Protein AF-A0A2E8E0L4-F1 (afdb_monomer)

Mean predicted aligned error: 7.04 Å

Radius of gyration: 16.04 Å; Cα contacts (8 Å, |Δi|>4): 33; chains: 1; bounding box: 38×21×47 Å

pLDDT: mean 82.57, std 7.37, range [52.59, 90.75]

Foldseek 3Di:
DPLVVVLVVQLVVQLVVQLVVLQLVVQVVVCVVVVHDPDPVSRDGDDDPVNVVSSVVSNVVSNVVSVVVVVVVVVD

Secondary structure (DSSP, 8-state):
--HHHHHHHHHHHHHHHHHHHHHHHHHHHHHHHTT----GGG-----THHHHHHHHHHHHHHHHHHHHHHHHHTT-

Solvent-accessible surface area (backbone atoms only — not comparable to full-atom values): 4329 Å² total; per-residue (Å²): 130,58,69,68,61,53,45,53,51,54,23,49,53,47,30,55,54,50,47,50,51,50,50,50,52,53,34,50,57,54,29,60,78,62,77,47,80,98,45,80,91,71,65,60,80,72,62,71,70,59,36,52,53,50,51,52,53,33,52,51,53,18,54,53,48,34,53,51,52,51,56,49,66,72,72,108

Nearest PDB structures (foldseek):
  6yj4-assembly1_O  TM=5.542E-01  e=3.542E+00  Yarrowia lipolytica

Sequence (76 aa):
MTKSKHFWIVSGVTFCVFFTEALIHYNYGILESKNLPFAISNFTFPKGKSLLKMSAIVVGASFLSGMVIESIEQKA

Structure (mmCIF, N/CA/C/O backbone):
data_AF-A0A2E8E0L4-F1
#
_entry.id   AF-A0A2E8E0L4-F1
#
loop_
_atom_site.group_PDB
_atom_site.id
_atom_site.type_symbol
_atom_site.label_atom_id
_atom_site.label_alt_id
_atom_site.label_comp_id
_atom_site.label_asym_id
_atom_site.label_entity_id
_atom_site.label_seq_id
_atom_site.pdbx_PDB_ins_code
_atom_site.Cartn_x
_atom_site.Cartn_y
_atom_site.Cartn_z
_atom_site.occupancy
_atom_site.B_iso_or_equiv
_atom_site.auth_seq_id
_atom_site.auth_comp_id
_atom_site.auth_asym_id
_atom_site.auth_atom_id
_atom_site.pdbx_PDB_model_num
ATOM 1 N N . MET A 1 1 ? -15.198 -8.910 22.182 1.00 52.59 1 MET A N 1
ATOM 2 C CA . MET A 1 1 ? -13.948 -8.306 21.661 1.00 52.59 1 MET A CA 1
ATOM 3 C C . MET A 1 1 ? -13.990 -6.819 21.998 1.00 52.59 1 MET A C 1
ATOM 5 O O . MET A 1 1 ? -15.057 -6.243 21.856 1.00 52.59 1 MET A O 1
ATOM 9 N N . THR A 1 2 ? -12.935 -6.198 22.536 1.00 61.28 2 THR A N 1
ATOM 10 C CA . THR A 1 2 ? -12.983 -4.753 22.854 1.00 61.28 2 THR A CA 1
ATOM 11 C C . THR A 1 2 ? -13.100 -3.950 21.551 1.00 61.28 2 THR A C 1
ATOM 13 O O . THR A 1 2 ? -12.409 -4.292 20.593 1.00 61.28 2 THR A O 1
ATOM 16 N N . LYS A 1 3 ? -13.951 -2.908 21.486 1.00 65.50 3 LYS A N 1
ATOM 17 C CA . LYS A 1 3 ? -14.207 -2.115 20.255 1.00 65.50 3 LYS A CA 1
ATOM 18 C C . LYS A 1 3 ? -12.920 -1.696 19.527 1.00 65.50 3 LYS A C 1
ATOM 20 O O . LYS A 1 3 ? -12.804 -1.856 18.319 1.00 65.50 3 LYS A O 1
ATOM 25 N N . SER A 1 4 ? -11.895 -1.304 20.286 1.00 68.88 4 SER A N 1
ATOM 26 C CA . SER A 1 4 ? -10.572 -0.961 19.748 1.00 68.88 4 SER A CA 1
ATOM 27 C C . SER A 1 4 ? -9.894 -2.116 18.988 1.00 68.88 4 SER A C 1
ATOM 29 O O . SER A 1 4 ? -9.329 -1.894 17.922 1.00 68.88 4 SER A O 1
ATOM 31 N N . LYS A 1 5 ? -9.990 -3.369 19.464 1.00 76.44 5 LYS A N 1
ATOM 32 C CA . LYS A 1 5 ? -9.431 -4.530 18.744 1.00 76.44 5 LYS A CA 1
ATOM 33 C C . LYS A 1 5 ? -10.166 -4.792 17.425 1.00 76.44 5 LYS A C 1
ATOM 35 O O . LYS A 1 5 ? -9.520 -5.187 16.464 1.00 76.44 5 LYS A O 1
ATOM 40 N N . HIS A 1 6 ? -11.481 -4.563 17.367 1.00 78.88 6 HIS A N 1
ATOM 41 C CA . HIS A 1 6 ? -12.259 -4.718 16.130 1.00 78.88 6 HIS A CA 1
ATOM 42 C C . HIS A 1 6 ? -11.837 -3.689 15.078 1.00 78.88 6 HIS A C 1
ATOM 44 O O . HIS A 1 6 ? -11.473 -4.074 13.969 1.00 78.88 6 HIS A O 1
ATO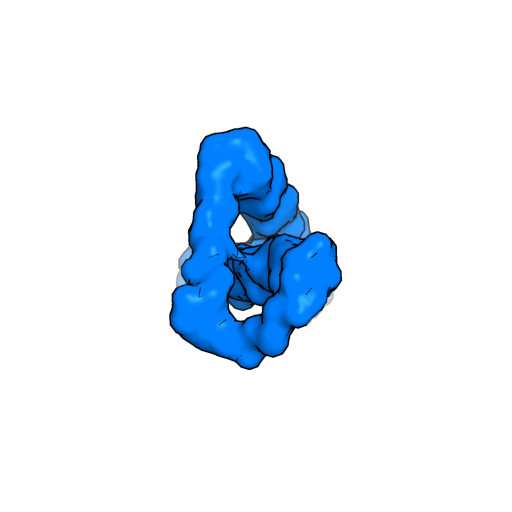M 50 N N . PHE A 1 7 ? -11.745 -2.414 15.467 1.00 79.56 7 PHE A N 1
ATOM 51 C CA . PHE A 1 7 ? -11.287 -1.332 14.594 1.00 79.56 7 PHE A CA 1
ATOM 52 C C . PHE A 1 7 ? -9.907 -1.605 13.974 1.00 79.56 7 PHE A C 1
ATOM 54 O O . PHE A 1 7 ? -9.730 -1.462 12.763 1.00 79.56 7 PHE A O 1
ATOM 61 N N . TRP A 1 8 ? -8.930 -2.036 14.781 1.00 81.69 8 TRP A N 1
ATOM 62 C CA . TRP A 1 8 ? -7.575 -2.320 14.294 1.00 81.69 8 TRP A CA 1
ATOM 63 C C . TRP A 1 8 ? -7.521 -3.517 13.342 1.00 81.69 8 TRP A C 1
ATOM 65 O O . TRP A 1 8 ? -6.791 -3.469 12.353 1.00 81.69 8 TRP A O 1
ATOM 75 N N . ILE A 1 9 ? -8.305 -4.568 13.602 1.00 86.62 9 ILE A N 1
ATOM 76 C CA . ILE A 1 9 ? -8.377 -5.740 12.718 1.00 86.62 9 ILE A CA 1
ATOM 77 C C . ILE A 1 9 ? -9.014 -5.351 11.383 1.00 86.62 9 ILE A C 1
ATOM 79 O O . ILE A 1 9 ? -8.439 -5.625 10.332 1.00 86.62 9 ILE A O 1
ATOM 83 N N . VAL A 1 10 ? -10.161 -4.671 11.416 1.00 84.56 10 VAL A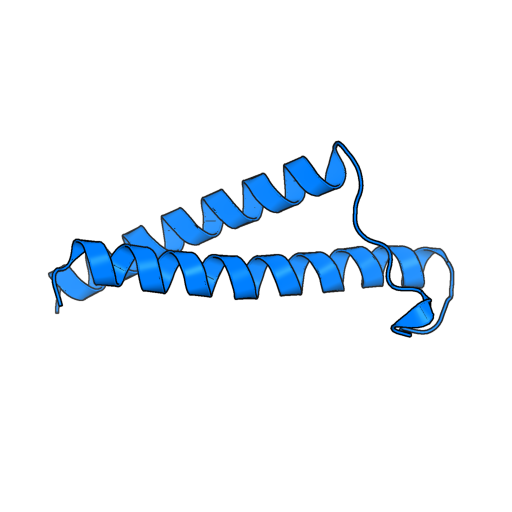 N 1
ATOM 84 C CA . VAL A 1 10 ? -10.874 -4.242 10.206 1.00 84.56 10 VAL A CA 1
ATOM 85 C C . VAL A 1 10 ? -10.013 -3.289 9.381 1.00 84.56 10 VAL A C 1
ATOM 87 O O . VAL A 1 10 ? -9.842 -3.505 8.181 1.00 84.56 10 VAL A O 1
ATOM 90 N N . SER A 1 11 ? -9.398 -2.288 10.015 1.00 83.25 11 SER A N 1
ATOM 91 C CA . SER A 1 11 ? -8.511 -1.335 9.334 1.00 83.25 11 SER A CA 1
ATOM 92 C C . SER A 1 11 ? -7.277 -2.024 8.749 1.00 83.25 11 SER A C 1
ATOM 94 O O . SER A 1 11 ? -6.877 -1.717 7.629 1.00 83.25 11 SER A O 1
ATOM 96 N N . GLY A 1 12 ? -6.696 -2.987 9.471 1.00 87.56 12 GLY A N 1
ATOM 97 C CA . GLY A 1 12 ? -5.543 -3.758 9.008 1.00 87.56 12 GLY A CA 1
ATOM 98 C C . GLY A 1 12 ? -5.864 -4.651 7.807 1.00 87.56 12 GLY A C 1
ATOM 99 O O . GLY A 1 12 ? -5.130 -4.639 6.821 1.00 87.56 12 GLY A O 1
ATOM 100 N N . VAL A 1 13 ? -6.982 -5.382 7.844 1.00 88.62 13 VAL A N 1
ATOM 101 C CA . VAL A 1 13 ? -7.434 -6.206 6.708 1.00 88.62 13 VAL A CA 1
ATOM 102 C C . VAL A 1 13 ? -7.739 -5.324 5.497 1.00 88.62 13 VAL A C 1
ATOM 104 O O . VAL A 1 13 ? -7.278 -5.613 4.394 1.00 88.62 13 VAL A O 1
ATOM 107 N N . THR A 1 14 ? -8.443 -4.212 5.717 1.00 87.62 14 THR A N 1
ATOM 108 C CA . THR A 1 14 ? -8.763 -3.222 4.679 1.00 87.62 14 THR A CA 1
ATOM 109 C C . THR A 1 14 ? -7.496 -2.672 4.025 1.00 87.62 14 THR A C 1
ATOM 111 O O . THR A 1 14 ? -7.402 -2.634 2.798 1.00 87.62 14 THR A O 1
ATOM 114 N N . PHE A 1 15 ? -6.485 -2.335 4.830 1.00 88.19 15 PHE A N 1
ATOM 115 C CA . PHE A 1 15 ? -5.183 -1.903 4.336 1.00 88.19 15 PHE A CA 1
ATOM 116 C C . PHE A 1 15 ? -4.535 -2.959 3.442 1.00 88.19 15 PHE A C 1
ATOM 118 O O . PHE A 1 15 ? -4.133 -2.638 2.327 1.00 88.19 15 PHE A O 1
ATOM 125 N N . CYS A 1 16 ? -4.457 -4.217 3.883 1.00 89.44 16 CYS A N 1
ATOM 126 C CA . CYS A 1 16 ? -3.823 -5.281 3.102 1.00 89.44 16 CYS A CA 1
ATOM 127 C C . CYS A 1 16 ? -4.508 -5.502 1.746 1.00 89.44 16 CYS A C 1
ATOM 129 O O . CYS A 1 16 ? -3.821 -5.641 0.731 1.00 89.44 16 CYS A O 1
ATOM 131 N N . VAL A 1 17 ? -5.843 -5.502 1.717 1.00 90.75 17 VAL A N 1
ATOM 132 C CA . VAL A 1 17 ? -6.619 -5.682 0.480 1.00 90.75 17 VAL A CA 1
ATOM 133 C C . VAL A 1 17 ? -6.373 -4.519 -0.480 1.00 90.75 17 VAL A C 1
ATOM 135 O O . VAL A 1 17 ? -5.938 -4.740 -1.611 1.00 90.75 17 VAL A O 1
ATOM 138 N N . PHE A 1 18 ? -6.556 -3.276 -0.027 1.00 89.12 18 PHE A N 1
ATOM 139 C CA . PHE A 1 18 ? -6.371 -2.110 -0.894 1.00 89.12 18 PHE A CA 1
ATOM 140 C C . PHE A 1 18 ? -4.917 -1.889 -1.307 1.00 89.12 18 PHE A C 1
ATOM 142 O O . PHE A 1 18 ? -4.656 -1.458 -2.428 1.00 89.12 18 PHE A O 1
ATOM 149 N N . PHE A 1 19 ? -3.955 -2.202 -0.439 1.00 88.81 19 PHE A N 1
ATOM 150 C CA . PHE A 1 19 ? -2.540 -2.105 -0.779 1.00 88.81 19 PHE A CA 1
ATOM 151 C C . PHE A 1 19 ? -2.164 -3.107 -1.872 1.00 88.81 19 PHE A C 1
ATOM 153 O O . PHE A 1 19 ? -1.428 -2.762 -2.796 1.00 88.81 19 PHE A O 1
ATOM 160 N N . THR A 1 20 ? -2.708 -4.323 -1.799 1.00 90.56 20 THR A N 1
ATOM 161 C CA . THR A 1 20 ? -2.502 -5.356 -2.821 1.00 90.56 20 THR A CA 1
ATOM 162 C C . THR A 1 20 ? -3.128 -4.949 -4.155 1.00 90.56 20 THR A C 1
ATOM 164 O O . THR A 1 20 ? -2.453 -5.007 -5.181 1.00 90.56 20 THR A O 1
ATOM 167 N N . GLU A 1 21 ? -4.364 -4.447 -4.153 1.00 88.00 21 GLU A N 1
ATOM 168 C CA . GLU A 1 21 ? -5.013 -3.919 -5.363 1.00 88.00 21 GLU A CA 1
ATOM 169 C C . GLU A 1 21 ? -4.231 -2.760 -5.989 1.00 88.00 21 GLU A C 1
ATOM 171 O O . GLU A 1 21 ? -4.041 -2.706 -7.207 1.00 88.00 21 GLU A O 1
ATOM 176 N N . ALA A 1 22 ? -3.703 -1.860 -5.158 1.00 88.12 22 ALA A N 1
ATOM 177 C CA . ALA A 1 22 ? -2.883 -0.750 -5.624 1.00 88.12 22 ALA A CA 1
ATOM 178 C C . ALA A 1 22 ? -1.558 -1.231 -6.247 1.00 88.12 22 ALA A C 1
ATOM 180 O O . ALA A 1 22 ? -1.120 -0.686 -7.262 1.00 88.12 22 ALA A O 1
ATOM 181 N N . LEU A 1 23 ? -0.941 -2.283 -5.694 1.00 87.94 23 LEU A N 1
ATOM 182 C CA . LEU A 1 23 ? 0.245 -2.921 -6.276 1.00 87.94 23 LEU A CA 1
ATOM 183 C C . LEU A 1 23 ? -0.048 -3.563 -7.636 1.00 87.94 23 LEU A C 1
ATOM 185 O O . LEU A 1 23 ? 0.771 -3.449 -8.555 1.00 87.94 23 LEU A O 1
ATOM 189 N N . ILE A 1 24 ? -1.192 -4.236 -7.764 1.00 88.38 24 ILE A N 1
ATOM 190 C CA . ILE A 1 24 ? -1.621 -4.859 -9.019 1.00 88.38 24 ILE A CA 1
ATOM 191 C C . ILE A 1 24 ? -1.866 -3.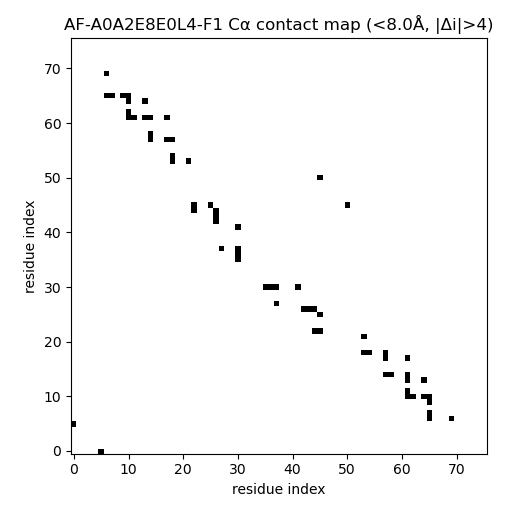776 -10.073 1.00 88.38 24 ILE A C 1
ATOM 193 O O . ILE A 1 24 ? -1.293 -3.862 -11.157 1.00 88.38 24 ILE A O 1
ATOM 197 N N . HIS A 1 25 ? -2.603 -2.714 -9.740 1.00 86.69 25 HIS A N 1
ATOM 198 C CA . HIS A 1 25 ? -2.846 -1.582 -10.642 1.00 86.69 25 HIS A CA 1
ATOM 199 C C . HIS A 1 25 ? -1.557 -0.869 -11.064 1.00 86.69 25 HIS A C 1
ATOM 201 O O . HIS A 1 25 ? -1.390 -0.536 -12.239 1.00 86.69 25 HIS A O 1
ATOM 207 N N . TYR A 1 26 ? -0.615 -0.673 -10.136 1.00 86.00 26 TYR A N 1
ATOM 208 C CA . TYR A 1 26 ? 0.695 -0.109 -10.462 1.00 86.00 26 TYR A CA 1
ATOM 209 C C . TYR A 1 26 ? 1.426 -0.956 -11.512 1.00 86.00 26 TYR A C 1
ATOM 211 O O . TYR A 1 26 ? 1.965 -0.426 -12.485 1.00 86.00 26 TYR A O 1
ATOM 219 N N . ASN A 1 27 ? 1.417 -2.277 -11.336 1.00 86.62 27 ASN A N 1
ATOM 220 C CA . ASN A 1 27 ? 2.035 -3.201 -12.279 1.00 86.62 27 ASN A CA 1
ATOM 221 C C . ASN A 1 27 ? 1.314 -3.237 -13.618 1.00 86.62 27 ASN A C 1
ATOM 223 O O . ASN A 1 27 ? 1.975 -3.251 -14.653 1.00 86.62 27 ASN A O 1
ATOM 227 N N . TYR A 1 28 ? -0.015 -3.192 -13.602 1.00 85.06 28 TYR A N 1
ATOM 228 C CA . TYR A 1 28 ? -0.821 -3.145 -14.812 1.00 85.06 28 TYR A CA 1
ATOM 229 C C . TYR A 1 28 ? -0.452 -1.931 -15.672 1.00 85.06 28 TYR A C 1
ATOM 231 O O . TYR A 1 28 ? -0.128 -2.096 -16.844 1.00 85.06 28 TYR A O 1
ATOM 239 N N . GLY A 1 29 ? -0.348 -0.741 -15.069 1.00 83.75 29 GLY A N 1
ATOM 240 C CA . GLY A 1 29 ? 0.068 0.468 -15.788 1.00 83.75 29 GLY A CA 1
ATOM 241 C C . GLY A 1 29 ? 1.497 0.398 -16.349 1.00 83.75 29 GLY A C 1
ATOM 242 O O . GLY A 1 29 ? 1.760 0.877 -17.452 1.00 83.75 29 GLY A O 1
ATOM 243 N N . ILE A 1 30 ? 2.434 -0.232 -15.630 1.00 83.19 30 ILE A N 1
ATOM 244 C CA . ILE A 1 30 ? 3.809 -0.446 -16.122 1.00 83.19 30 ILE A CA 1
ATOM 245 C C . ILE A 1 30 ? 3.826 -1.419 -17.309 1.00 83.19 30 ILE A C 1
ATOM 247 O O . ILE A 1 30 ? 4.550 -1.189 -18.278 1.00 83.19 30 ILE A O 1
ATOM 251 N N . LEU A 1 31 ? 3.076 -2.516 -17.218 1.00 85.38 31 LEU A N 1
ATOM 252 C CA . LEU A 1 31 ? 3.024 -3.567 -18.235 1.00 85.38 31 LEU A CA 1
ATOM 253 C C . LEU A 1 31 ? 2.339 -3.081 -19.509 1.00 85.38 31 LEU A C 1
ATOM 255 O O . LEU A 1 31 ? 2.864 -3.309 -20.598 1.00 85.38 31 LEU A O 1
ATOM 259 N N . GLU A 1 32 ? 1.239 -2.347 -19.362 1.00 82.62 32 GLU A N 1
ATOM 260 C CA . GLU A 1 32 ? 0.540 -1.681 -20.458 1.00 82.62 32 GLU A CA 1
ATOM 261 C C . GLU A 1 32 ? 1.461 -0.677 -21.165 1.00 82.62 32 GLU A C 1
ATOM 263 O O . GLU A 1 32 ? 1.650 -0.759 -22.377 1.00 82.62 32 GLU A O 1
ATOM 268 N N . SER A 1 33 ? 2.166 0.179 -20.413 1.00 82.81 33 SER A N 1
ATOM 269 C CA . SER A 1 33 ? 3.154 1.106 -20.988 1.00 82.81 33 SER A CA 1
ATOM 270 C C . SER A 1 33 ? 4.320 0.401 -21.697 1.00 82.81 33 SER A C 1
ATOM 272 O O . SER A 1 33 ? 5.016 1.037 -22.491 1.00 82.81 33 SER A O 1
ATOM 274 N N . LYS A 1 34 ? 4.578 -0.876 -21.396 1.00 82.06 34 LYS A N 1
ATOM 275 C CA . LYS A 1 34 ? 5.660 -1.673 -21.991 1.00 82.06 34 LYS A CA 1
ATOM 276 C C . LYS A 1 34 ? 5.171 -2.688 -23.029 1.00 82.06 34 LYS A C 1
ATOM 278 O O . LYS A 1 34 ? 6.011 -3.395 -23.579 1.00 82.06 34 LYS A O 1
ATOM 283 N N . ASN A 1 35 ? 3.865 -2.759 -23.310 1.00 82.69 35 ASN A N 1
ATOM 284 C CA . ASN A 1 35 ? 3.244 -3.798 -24.145 1.00 82.69 35 ASN A CA 1
ATOM 285 C C . ASN A 1 35 ? 3.654 -5.232 -23.739 1.00 82.69 35 ASN A C 1
ATOM 287 O O . ASN A 1 35 ? 3.890 -6.091 -24.590 1.00 82.69 35 ASN A O 1
ATOM 291 N N . LEU A 1 36 ? 3.777 -5.492 -22.433 1.00 80.06 36 LEU A N 1
ATOM 292 C CA . LEU A 1 36 ? 4.144 -6.804 -21.895 1.00 80.06 36 LEU A CA 1
ATOM 293 C C . LEU A 1 36 ? 2.917 -7.522 -21.311 1.00 80.06 36 LEU A C 1
ATOM 295 O O . LEU A 1 36 ? 2.058 -6.873 -20.716 1.00 80.06 36 LEU A O 1
ATOM 299 N N . PRO A 1 37 ? 2.837 -8.862 -21.420 1.00 79.88 37 PRO A N 1
ATOM 300 C CA . PRO A 1 37 ? 1.744 -9.623 -20.827 1.00 79.88 37 PRO A CA 1
ATOM 301 C C . PRO A 1 37 ? 1.801 -9.578 -19.294 1.00 79.88 37 PRO A C 1
ATOM 303 O O . PRO A 1 37 ? 2.884 -9.570 -18.694 1.00 79.88 37 PRO A O 1
ATOM 306 N N . PHE A 1 38 ? 0.624 -9.604 -18.659 1.00 77.19 38 PHE A N 1
ATOM 307 C CA . PHE A 1 38 ? 0.499 -9.711 -17.207 1.00 77.19 38 PHE A CA 1
ATOM 308 C C . PHE A 1 38 ? 0.989 -11.082 -16.734 1.00 77.19 38 PHE A C 1
ATOM 310 O O . PHE A 1 38 ? 0.275 -12.079 -16.784 1.00 77.19 38 PHE A O 1
ATOM 317 N N . ALA A 1 39 ? 2.247 -11.124 -16.300 1.00 77.88 39 ALA A N 1
ATOM 318 C CA . ALA A 1 39 ? 2.908 -12.308 -15.777 1.00 77.88 39 ALA A CA 1
ATOM 319 C C . ALA A 1 39 ? 3.596 -11.971 -14.454 1.00 77.88 39 ALA A C 1
ATOM 321 O O . ALA A 1 39 ? 4.219 -10.917 -14.317 1.00 77.88 39 ALA A O 1
ATOM 322 N N . ILE A 1 40 ? 3.536 -12.901 -13.499 1.00 75.50 40 ILE A N 1
ATOM 323 C CA . ILE A 1 40 ? 4.151 -12.756 -12.169 1.00 75.50 40 ILE A CA 1
ATOM 324 C C . ILE A 1 40 ? 5.668 -12.516 -12.285 1.00 75.50 40 ILE A C 1
ATOM 326 O O . ILE A 1 40 ? 6.242 -11.787 -11.483 1.00 75.50 40 ILE A O 1
ATOM 330 N N . 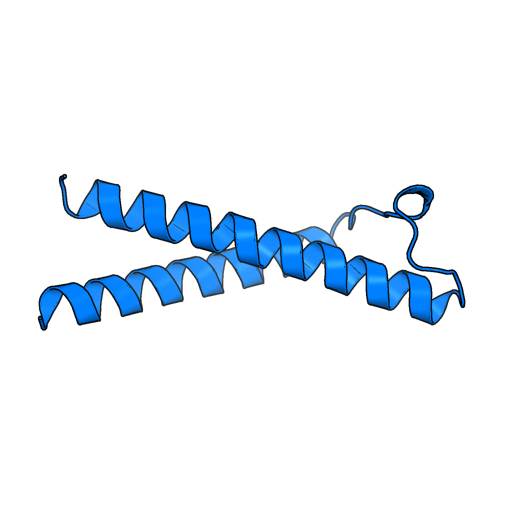SER A 1 41 ? 6.313 -13.044 -13.331 1.00 76.31 41 SER A N 1
ATOM 331 C CA . SER A 1 41 ? 7.734 -12.819 -13.627 1.00 76.31 41 SER A CA 1
ATOM 332 C C . SER A 1 41 ? 8.089 -11.355 -13.910 1.00 76.31 41 SER A C 1
ATOM 334 O O . SER A 1 41 ? 9.234 -10.961 -13.713 1.00 76.31 41 SER A O 1
ATOM 336 N N . ASN A 1 42 ? 7.124 -10.552 -14.367 1.00 76.56 42 ASN A N 1
ATOM 337 C CA . ASN A 1 42 ? 7.306 -9.131 -14.666 1.00 76.56 42 ASN A CA 1
ATOM 338 C C . ASN A 1 42 ? 6.829 -8.224 -13.520 1.00 76.56 42 ASN A C 1
ATOM 340 O O . ASN A 1 42 ? 6.860 -6.996 -13.652 1.00 76.56 42 ASN A O 1
ATOM 344 N N . PHE A 1 43 ? 6.386 -8.810 -12.402 1.00 80.12 43 PHE A N 1
ATOM 345 C CA . PHE A 1 43 ? 5.909 -8.054 -11.257 1.00 80.12 43 PHE A CA 1
ATOM 346 C C . PHE A 1 43 ? 7.043 -7.212 -10.669 1.00 80.12 43 PHE A C 1
ATOM 348 O O . PHE A 1 43 ? 8.059 -7.705 -10.180 1.00 80.12 43 PHE A O 1
ATOM 355 N N . THR A 1 44 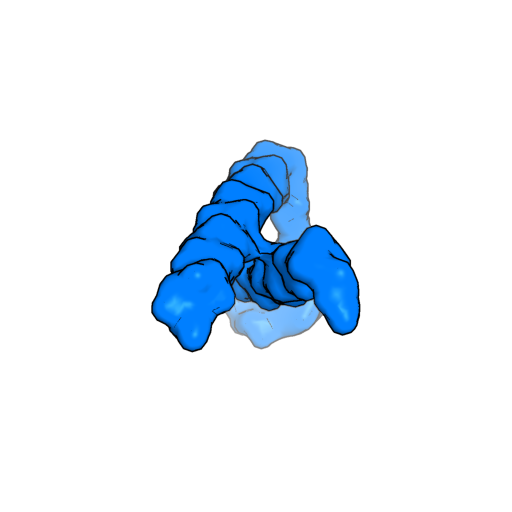? 6.855 -5.904 -10.728 1.00 81.88 44 THR A N 1
ATOM 356 C CA . THR A 1 44 ? 7.779 -4.889 -10.258 1.00 81.88 44 THR A CA 1
ATOM 357 C C . THR A 1 44 ? 7.201 -4.230 -9.018 1.00 81.88 44 THR A C 1
ATOM 359 O O . THR A 1 44 ? 6.118 -3.644 -9.034 1.00 81.88 44 THR A O 1
ATOM 362 N N . PHE A 1 45 ? 7.955 -4.281 -7.924 1.00 81.19 45 PHE A N 1
ATOM 363 C CA . PHE A 1 45 ? 7.574 -3.565 -6.717 1.00 81.19 45 PHE A CA 1
ATOM 364 C C . PHE A 1 45 ? 7.853 -2.060 -6.886 1.00 81.19 45 PHE A C 1
ATOM 366 O O . PHE A 1 45 ? 8.961 -1.695 -7.305 1.00 81.19 45 PHE A O 1
ATOM 373 N N . PRO A 1 46 ? 6.891 -1.173 -6.572 1.00 79.50 46 PRO A N 1
ATOM 374 C CA . PRO A 1 46 ? 7.102 0.264 -6.668 1.00 79.50 46 PRO A CA 1
ATOM 375 C C . PRO A 1 46 ? 8.247 0.699 -5.745 1.00 79.50 46 PRO A C 1
ATOM 377 O O . PRO A 1 46 ? 8.380 0.222 -4.620 1.00 79.50 46 PRO A O 1
ATOM 380 N N . LYS A 1 47 ? 9.091 1.624 -6.215 1.00 83.06 47 LYS A N 1
ATOM 381 C CA . LYS A 1 47 ? 10.244 2.138 -5.456 1.00 83.06 47 LYS A CA 1
ATOM 382 C C . LYS A 1 47 ? 10.074 3.616 -5.095 1.00 83.06 47 LYS A C 1
ATOM 384 O O . LYS A 1 47 ? 9.457 4.389 -5.829 1.00 83.06 47 LYS A O 1
ATOM 389 N N . GLY A 1 48 ? 10.661 4.015 -3.964 1.00 85.38 48 GLY A N 1
ATOM 390 C CA . GLY A 1 48 ? 10.821 5.413 -3.554 1.00 85.38 48 GLY A CA 1
ATOM 391 C C . GLY A 1 48 ? 9.505 6.190 -3.434 1.00 85.38 48 GLY A C 1
ATOM 392 O O . GLY A 1 48 ? 8.631 5.839 -2.644 1.00 85.38 48 GLY A O 1
ATOM 393 N N . LYS A 1 49 ? 9.370 7.268 -4.220 1.00 81.75 49 LYS A N 1
ATOM 394 C CA . LYS A 1 49 ? 8.241 8.213 -4.136 1.00 81.75 49 LYS A CA 1
ATOM 395 C C . LYS A 1 49 ? 6.891 7.588 -4.505 1.00 81.75 49 LYS A C 1
ATOM 397 O O . LYS A 1 49 ? 5.885 7.980 -3.924 1.00 81.75 49 LYS A O 1
ATOM 402 N N . SER A 1 50 ? 6.849 6.642 -5.445 1.00 81.38 50 SER A N 1
ATOM 403 C CA . SER A 1 50 ? 5.585 6.011 -5.863 1.00 81.38 50 SER A CA 1
ATOM 404 C C . SER A 1 50 ? 5.046 5.068 -4.796 1.00 81.38 50 SER A C 1
ATOM 406 O O . SER A 1 50 ? 3.854 5.105 -4.508 1.00 81.38 50 SER A O 1
ATOM 408 N N . LEU A 1 51 ? 5.929 4.301 -4.145 1.00 86.06 51 LEU A N 1
ATOM 409 C CA . LEU A 1 51 ? 5.549 3.468 -3.005 1.00 86.06 51 LEU A CA 1
ATOM 410 C C . LEU A 1 51 ? 5.019 4.325 -1.856 1.00 86.06 51 LEU A C 1
ATOM 412 O O . LEU A 1 51 ? 3.966 4.013 -1.316 1.00 86.06 51 LEU A O 1
ATOM 416 N N . LEU A 1 52 ? 5.705 5.427 -1.536 1.00 87.25 52 LEU A N 1
ATOM 417 C CA . LEU A 1 52 ? 5.291 6.332 -0.465 1.00 87.25 52 LEU A CA 1
ATOM 418 C C . LEU A 1 52 ? 3.921 6.976 -0.731 1.00 87.25 52 LEU A C 1
ATOM 420 O O . LEU A 1 52 ? 3.099 7.075 0.173 1.00 87.25 52 LEU A O 1
ATOM 424 N N . LYS A 1 53 ? 3.655 7.411 -1.969 1.00 86.69 53 LYS A N 1
ATOM 425 C CA . LYS A 1 53 ? 2.343 7.964 -2.342 1.00 86.69 53 LYS A CA 1
ATOM 426 C C . LYS A 1 53 ? 1.247 6.908 -2.237 1.00 86.69 53 LYS A C 1
ATOM 428 O O . LYS A 1 53 ? 0.189 7.183 -1.683 1.00 86.69 53 LYS A O 1
ATOM 433 N N . MET A 1 54 ? 1.511 5.711 -2.753 1.00 86.25 54 MET A N 1
ATOM 434 C CA . MET A 1 54 ? 0.551 4.612 -2.738 1.00 86.25 54 MET A CA 1
ATOM 435 C C . MET A 1 54 ? 0.234 4.176 -1.304 1.00 86.25 54 MET A C 1
ATOM 437 O O . MET A 1 54 ? -0.933 4.090 -0.938 1.00 86.25 54 MET A O 1
ATOM 441 N N . SER A 1 55 ? 1.255 3.989 -0.462 1.00 85.44 55 SER A N 1
ATOM 442 C CA . SER A 1 55 ? 1.056 3.654 0.948 1.00 85.44 55 SER A CA 1
ATOM 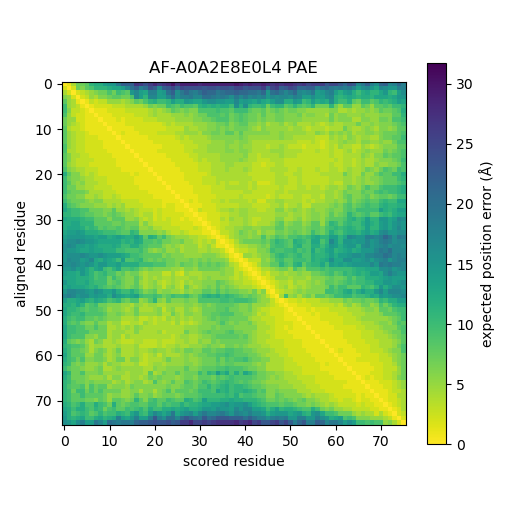443 C C . SER A 1 55 ? 0.317 4.763 1.697 1.00 85.44 55 SER A C 1
ATOM 445 O O . SER A 1 55 ? -0.606 4.453 2.441 1.00 85.44 55 SER A O 1
ATOM 447 N N . ALA A 1 56 ? 0.635 6.039 1.461 1.00 89.44 56 ALA A N 1
ATOM 448 C CA . ALA A 1 56 ? -0.069 7.157 2.093 1.00 89.44 56 ALA A CA 1
ATOM 449 C C . ALA A 1 56 ? -1.567 7.192 1.739 1.00 89.44 56 ALA A C 1
ATOM 451 O O . ALA A 1 56 ? -2.401 7.351 2.631 1.00 89.44 56 ALA A O 1
ATOM 452 N N . ILE A 1 57 ? -1.916 6.996 0.461 1.00 89.62 57 ILE A N 1
ATOM 453 C CA . ILE A 1 57 ? -3.317 6.949 0.010 1.00 89.62 57 ILE A CA 1
ATOM 454 C C . ILE A 1 57 ? -4.046 5.771 0.664 1.00 89.62 57 ILE A C 1
ATOM 456 O O . ILE A 1 57 ? -5.139 5.947 1.200 1.00 89.62 57 ILE A O 1
ATOM 460 N N . VAL A 1 58 ? -3.434 4.584 0.667 1.00 88.94 58 VAL A N 1
ATOM 461 C CA . VAL A 1 58 ? -4.061 3.378 1.223 1.00 88.94 58 VAL A CA 1
ATOM 462 C C . VAL A 1 58 ? -4.221 3.478 2.742 1.00 88.94 58 VAL A C 1
ATOM 464 O O . VAL A 1 58 ? -5.276 3.112 3.258 1.00 88.94 58 VAL A O 1
ATOM 467 N N . VAL A 1 59 ? -3.236 4.020 3.465 1.00 88.56 59 VAL A N 1
ATOM 468 C CA . VAL A 1 59 ? -3.357 4.288 4.910 1.00 88.56 59 VAL A CA 1
ATOM 469 C C . VAL A 1 59 ? -4.515 5.248 5.181 1.00 88.56 59 VAL A C 1
ATOM 471 O O . VAL A 1 59 ? -5.359 4.952 6.026 1.00 88.56 59 VAL A O 1
ATOM 474 N N . GLY A 1 60 ? -4.597 6.358 4.440 1.00 90.38 60 GLY A N 1
ATOM 475 C CA . GLY A 1 60 ? -5.684 7.328 4.584 1.00 90.38 60 GLY A CA 1
ATOM 476 C C . GLY A 1 60 ? -7.060 6.709 4.327 1.00 90.38 60 GLY A C 1
ATOM 477 O O . GLY A 1 60 ? -7.960 6.839 5.154 1.00 90.38 60 GLY A O 1
ATOM 478 N N . ALA A 1 61 ? -7.213 5.969 3.226 1.00 87.31 61 ALA A N 1
ATOM 479 C CA . ALA A 1 61 ? -8.465 5.297 2.876 1.00 87.31 61 ALA A CA 1
ATOM 480 C C . ALA A 1 61 ? -8.869 4.216 3.895 1.00 87.31 61 ALA A C 1
ATOM 482 O O . ALA A 1 61 ? -10.051 4.080 4.219 1.00 87.31 61 ALA A O 1
ATOM 483 N N . SER A 1 62 ? -7.896 3.476 4.433 1.00 83.88 62 SER A N 1
ATOM 484 C CA . SER A 1 62 ? -8.139 2.435 5.441 1.00 83.88 62 SER A CA 1
ATOM 485 C C . SER A 1 62 ? -8.599 3.038 6.764 1.00 83.88 62 SER A C 1
ATOM 487 O O . SER A 1 6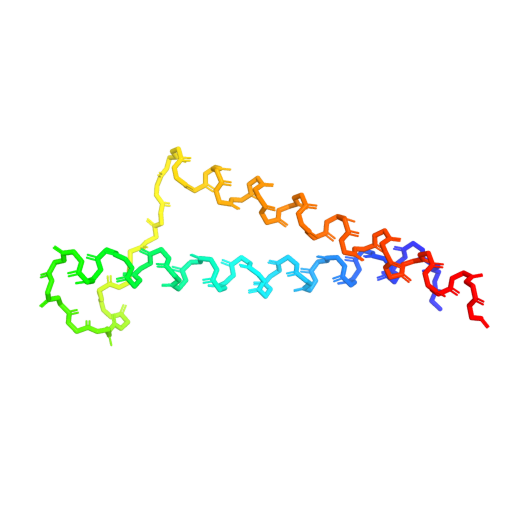2 ? -9.545 2.537 7.368 1.00 83.88 62 SER A O 1
ATOM 489 N N . PHE A 1 63 ? -7.984 4.146 7.184 1.00 87.12 63 PHE A N 1
ATOM 490 C CA . PHE A 1 63 ? -8.384 4.862 8.392 1.00 87.12 63 PHE A CA 1
ATOM 491 C C . PHE A 1 63 ? -9.791 5.458 8.258 1.00 87.12 63 PHE A C 1
ATOM 493 O O . PHE A 1 63 ? -10.627 5.268 9.140 1.00 87.12 63 PHE A O 1
ATOM 500 N N . LEU A 1 64 ? -10.089 6.104 7.123 1.00 88.81 64 LEU A N 1
ATOM 501 C C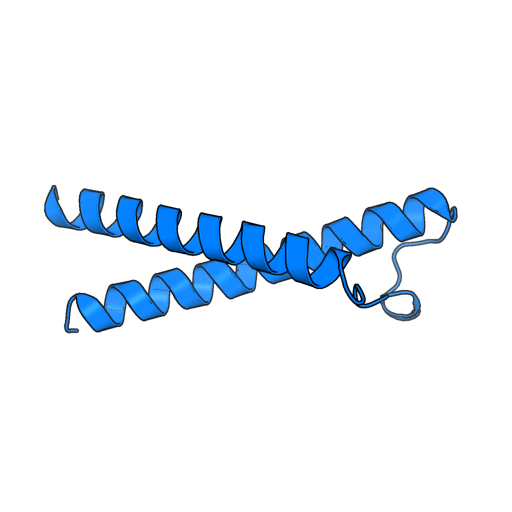A . LEU A 1 64 ? -11.427 6.626 6.830 1.00 88.81 64 LEU A CA 1
ATOM 502 C C . LEU A 1 64 ? -12.482 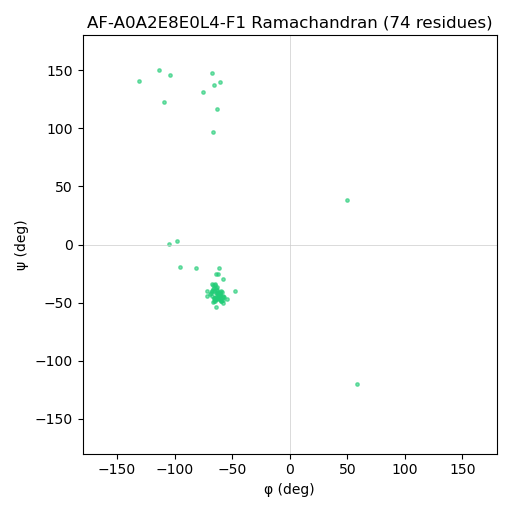5.511 6.801 1.00 88.81 64 LEU A C 1
ATOM 504 O O . LEU A 1 64 ? -13.552 5.674 7.382 1.00 88.81 64 LEU A O 1
ATOM 508 N N . SER A 1 65 ? -12.174 4.366 6.185 1.00 82.50 65 SER A N 1
ATOM 509 C CA . SER A 1 65 ? -13.079 3.207 6.172 1.00 82.50 65 SER A CA 1
ATOM 510 C C . SER A 1 65 ? -13.342 2.684 7.582 1.00 82.50 65 SER A C 1
ATOM 512 O O . SER A 1 65 ? -14.496 2.460 7.939 1.00 82.50 65 SER A O 1
ATOM 514 N N . GLY A 1 66 ? -12.300 2.561 8.412 1.00 81.06 66 GLY A N 1
ATOM 515 C CA . GLY A 1 66 ? -12.440 2.183 9.819 1.00 81.06 66 GLY A CA 1
ATOM 516 C C . GLY A 1 66 ? -13.357 3.136 10.591 1.00 81.06 66 GLY A C 1
ATOM 517 O O . GLY A 1 66 ? -14.253 2.679 11.297 1.00 81.06 66 GLY A O 1
ATOM 518 N N . MET A 1 67 ? -13.192 4.454 10.412 1.00 86.31 67 MET A N 1
ATOM 519 C CA . MET A 1 67 ? -14.040 5.466 11.062 1.00 86.31 67 MET A CA 1
ATOM 520 C C . MET A 1 67 ? -15.508 5.374 10.627 1.00 86.31 67 MET A C 1
ATOM 522 O O . MET A 1 67 ? -16.412 5.512 11.454 1.00 86.31 67 MET A O 1
ATOM 526 N N . VAL A 1 68 ? -15.757 5.152 9.333 1.00 87.62 68 VAL A N 1
ATOM 527 C CA . VAL A 1 68 ? -17.116 4.993 8.794 1.00 87.62 68 VAL A CA 1
ATOM 528 C C . VAL A 1 68 ? -17.769 3.735 9.362 1.00 87.62 68 VAL A C 1
ATOM 530 O O . VAL A 1 68 ? -18.901 3.807 9.837 1.00 87.62 68 VAL A O 1
ATOM 533 N N . ILE A 1 69 ? -17.053 2.609 9.371 1.00 83.31 69 ILE A N 1
ATOM 534 C CA . ILE A 1 69 ? -17.550 1.338 9.914 1.00 83.31 69 ILE A CA 1
ATOM 535 C C . ILE A 1 69 ? -17.866 1.481 11.405 1.00 83.31 69 ILE A C 1
ATOM 537 O O . ILE A 1 69 ? -18.956 1.106 11.826 1.00 83.31 69 ILE A O 1
ATOM 541 N N . GLU A 1 70 ? -16.977 2.095 12.189 1.00 82.56 70 GLU A N 1
ATOM 542 C CA . GLU A 1 70 ? -17.216 2.332 13.615 1.00 82.56 70 GLU A CA 1
ATOM 543 C C . GLU A 1 70 ? -18.422 3.255 13.853 1.00 82.56 70 GLU A C 1
ATOM 545 O O . GLU A 1 70 ? -19.228 3.002 14.748 1.00 82.56 70 GLU A O 1
ATOM 550 N N . SER A 1 71 ? -18.597 4.291 13.027 1.00 84.38 71 SER A N 1
ATOM 551 C CA . SER A 1 71 ? -19.752 5.197 13.116 1.00 84.38 71 SER A CA 1
ATOM 552 C C . SER A 1 71 ? -21.076 4.491 12.812 1.00 84.38 71 SER A C 1
ATOM 554 O O . SER A 1 71 ? -22.100 4.818 13.411 1.00 84.38 71 SER A O 1
ATOM 556 N N . ILE A 1 72 ? -21.070 3.528 11.885 1.00 86.44 72 ILE A N 1
ATOM 557 C CA . ILE A 1 72 ? -22.237 2.693 11.568 1.00 86.44 72 ILE A CA 1
ATOM 558 C C . ILE A 1 72 ? -22.501 1.707 12.713 1.00 86.44 72 ILE A C 1
ATOM 560 O O . ILE A 1 72 ? -23.637 1.596 13.162 1.00 86.44 72 ILE A O 1
ATOM 564 N N . GLU A 1 73 ? -21.460 1.057 13.240 1.00 78.81 73 GLU A N 1
ATOM 565 C CA . GLU A 1 73 ? -21.546 0.110 14.364 1.00 78.81 73 GLU A CA 1
ATOM 566 C C . GLU A 1 73 ? -22.009 0.783 15.671 1.00 78.81 73 GLU A C 1
ATOM 568 O O . GLU A 1 73 ? -22.567 0.129 16.543 1.00 78.81 73 GLU A O 1
ATOM 573 N N . GLN A 1 74 ? -21.797 2.095 15.829 1.00 75.06 74 GLN A N 1
ATOM 574 C CA . GLN A 1 74 ? -22.337 2.876 16.950 1.00 75.06 74 GLN A CA 1
ATOM 575 C C . GLN A 1 74 ? -23.802 3.304 16.769 1.00 75.06 74 GLN A C 1
ATOM 577 O O . GLN A 1 74 ? -24.437 3.678 17.755 1.00 75.06 74 GLN A O 1
ATOM 582 N N . LYS A 1 75 ? -24.316 3.317 15.533 1.00 69.69 75 LYS A N 1
ATOM 583 C CA . LYS A 1 75 ? -25.699 3.706 15.211 1.00 69.69 75 LYS A CA 1
ATOM 584 C C . LYS A 1 75 ? -26.663 2.520 15.101 1.00 69.69 75 LYS A C 1
ATOM 586 O O . LYS A 1 75 ? -27.869 2.756 15.139 1.00 69.69 75 LYS A O 1
ATOM 591 N N . ALA A 1 76 ? -26.140 1.310 14.910 1.00 55.25 76 ALA A N 1
ATOM 592 C CA . ALA A 1 76 ? -26.880 0.048 14.947 1.00 55.25 76 ALA A CA 1
ATOM 593 C C . ALA A 1 76 ? -27.040 -0.454 16.389 1.00 55.25 76 ALA A C 1
ATOM 595 O O . ALA A 1 76 ? -28.096 -1.062 16.669 1.00 55.25 76 ALA A O 1
#